Protein AF-A0A7Y1VAT0-F1 (afdb_monomer)

Solvent-accessible surface area (backbone atoms only — not comparable to full-atom values): 9762 Å² total; per-residue (Å²): 135,87,82,88,79,88,80,89,82,72,93,79,74,83,70,77,69,64,60,72,73,61,50,71,80,72,68,68,74,80,73,76,67,56,65,72,65,64,60,58,59,68,79,49,51,72,69,58,48,50,58,52,48,56,50,48,56,48,50,52,52,52,49,53,54,53,59,70,70,51,51,70,72,54,49,50,52,68,68,47,78,89,54,54,74,67,56,36,55,51,54,50,60,69,70,50,49,74,68,58,50,50,53,52,52,52,52,52,52,52,52,50,51,54,52,47,52,56,61,67,72,49,49,73,69,55,49,50,52,53,47,59,63,55,68,82,42,57,75,67,53,50,52,52,46,55,56,47,53,53,51,49,59,51,63,80,72,109

Nearest PDB structures (foldseek):
  8b6h-assembly1_EG  TM=4.374E-01  e=9.142E+00  Tetrahymena thermophila SB210

pLDDT: mean 70.72, std 18.4, range [31.69, 93.56]

Sequence (158 aa):
MIKTIMKYGCALRPALFLAFLLFICLHSYSQESNSDDRNQLSYLTQEQKNLLQEQQELLDKTRAIFKKNLSEDQLTLINDKNISKEQRASLLKQSLTSEQRNLLNSNRNMIRAKKMRFRRSLTKRQRMKLRRFLKNRPANDRKRLVRRLRRLIQNNMS

Radius of gyration: 24.52 Å; Cα contacts (8 Å, |Δi|>4): 36; chains: 1; bounding box: 64×61×64 Å

Structure (mmCIF, N/CA/C/O backbone):
data_AF-A0A7Y1VAT0-F1
#
_entry.id   AF-A0A7Y1VAT0-F1
#
loop_
_atom_site.group_PDB
_atom_site.id
_atom_site.type_symbol
_atom_site.label_atom_id
_atom_site.label_alt_id
_atom_site.label_comp_id
_atom_site.label_asym_id
_atom_site.label_entity_id
_atom_site.label_seq_id
_atom_site.pdbx_PDB_ins_code
_atom_site.Cartn_x
_atom_site.Cartn_y
_atom_site.Cartn_z
_atom_site.occupancy
_atom_site.B_iso_or_equiv
_atom_site.auth_seq_id
_atom_site.auth_comp_id
_atom_site.auth_asym_id
_atom_site.auth_atom_id
_atom_site.pdbx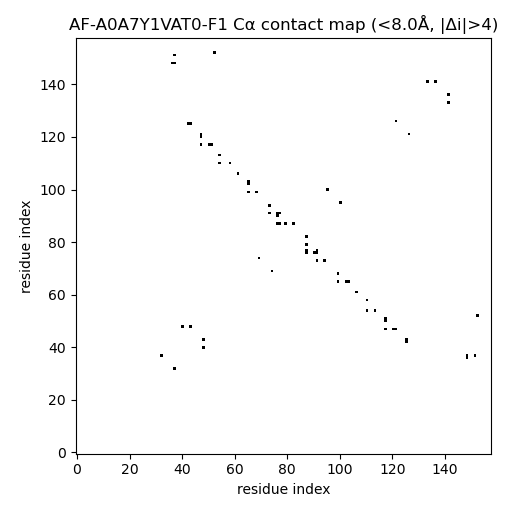_PDB_model_num
ATOM 1 N N . MET A 1 1 ? -46.672 -41.518 40.566 1.00 40.19 1 MET A N 1
ATOM 2 C CA . MET A 1 1 ? -45.552 -42.391 40.139 1.00 40.19 1 MET A CA 1
ATOM 3 C C . MET A 1 1 ? -44.624 -41.553 39.263 1.00 40.19 1 MET A C 1
ATOM 5 O O . MET A 1 1 ? -44.934 -41.343 38.106 1.00 40.19 1 MET A O 1
ATOM 9 N N . ILE A 1 2 ? -43.697 -40.761 39.804 1.00 44.50 2 ILE A N 1
ATOM 10 C CA . ILE A 1 2 ? -42.337 -41.129 40.250 1.00 44.50 2 ILE A CA 1
ATOM 11 C C . ILE A 1 2 ? -41.635 -42.094 39.286 1.00 44.50 2 ILE A C 1
ATOM 13 O O . ILE A 1 2 ? -41.872 -43.297 39.350 1.00 44.50 2 ILE A O 1
ATOM 17 N N . LYS A 1 3 ? -40.720 -41.549 38.472 1.00 48.19 3 LYS A N 1
ATOM 18 C CA . LYS A 1 3 ? -39.306 -41.965 38.421 1.00 48.19 3 LYS A CA 1
ATOM 19 C C . LYS A 1 3 ? -38.468 -40.915 37.682 1.00 48.19 3 LYS A C 1
ATOM 21 O O . LYS A 1 3 ? -38.261 -40.968 36.477 1.00 48.19 3 LYS A O 1
ATOM 26 N N . THR A 1 4 ? -37.969 -39.967 38.466 1.00 47.62 4 THR A N 1
ATOM 27 C CA . THR A 1 4 ? -36.735 -39.225 38.209 1.00 47.62 4 THR A CA 1
ATOM 28 C C . THR A 1 4 ? -35.569 -40.166 38.500 1.00 47.62 4 THR A C 1
ATOM 30 O O . THR A 1 4 ? -35.478 -40.632 39.633 1.00 47.62 4 THR A O 1
ATOM 33 N N . ILE A 1 5 ? -34.669 -40.430 37.547 1.00 54.62 5 ILE A N 1
ATOM 34 C CA . ILE A 1 5 ? -33.297 -40.867 37.860 1.00 54.62 5 ILE A CA 1
ATOM 35 C C . ILE A 1 5 ? -32.320 -40.162 36.915 1.00 54.62 5 ILE A C 1
ATOM 37 O O . ILE A 1 5 ? -32.341 -40.323 35.700 1.00 54.62 5 ILE A O 1
ATOM 41 N N . MET A 1 6 ? -31.476 -39.361 37.555 1.00 42.78 6 MET A N 1
ATOM 42 C CA . MET A 1 6 ? -30.298 -38.664 37.058 1.00 42.78 6 MET A CA 1
ATOM 43 C C . MET A 1 6 ? -29.251 -39.624 36.474 1.00 42.78 6 MET A C 1
ATOM 45 O O . MET A 1 6 ? -29.134 -40.755 36.940 1.00 42.78 6 MET A O 1
ATOM 49 N N . LYS A 1 7 ? -28.352 -39.104 35.629 1.00 47.84 7 LYS A N 1
ATOM 50 C CA . LYS A 1 7 ? -26.924 -38.970 35.987 1.00 47.84 7 LYS A CA 1
ATOM 51 C C . LYS A 1 7 ? -26.158 -38.204 34.910 1.00 47.84 7 LYS A C 1
ATOM 53 O O . LYS A 1 7 ? -26.056 -38.623 33.764 1.00 47.84 7 LYS A O 1
ATOM 58 N N . TYR A 1 8 ? -25.602 -37.075 35.334 1.00 53.94 8 TYR A N 1
ATOM 59 C CA . TYR A 1 8 ? -24.613 -36.292 34.614 1.00 53.94 8 TYR A CA 1
ATOM 60 C C . TYR A 1 8 ? -23.378 -37.151 34.328 1.00 53.94 8 TYR A C 1
ATOM 62 O O . TYR A 1 8 ? -22.637 -37.530 35.236 1.00 53.94 8 TYR A O 1
ATOM 70 N N . GLY A 1 9 ? -23.173 -37.459 33.050 1.00 44.28 9 GLY A N 1
ATOM 71 C CA . GLY A 1 9 ? -21.961 -38.073 32.528 1.00 44.28 9 GLY A CA 1
ATOM 72 C C . GLY A 1 9 ? -20.873 -37.023 32.335 1.00 44.28 9 GLY A C 1
ATOM 73 O O . GLY A 1 9 ? -20.827 -36.357 31.310 1.00 44.28 9 GLY A O 1
ATOM 74 N N . CYS A 1 10 ? -20.061 -36.871 33.378 1.00 41.34 10 CYS A N 1
ATOM 75 C CA . CYS A 1 10 ? -18.611 -36.680 33.369 1.00 41.34 10 CYS A CA 1
ATOM 76 C C . CYS A 1 10 ? -17.982 -35.965 32.153 1.00 41.34 10 CYS A C 1
ATOM 78 O O . CYS A 1 10 ? -17.860 -36.506 31.055 1.00 41.34 10 CYS A O 1
ATOM 80 N N . ALA A 1 11 ? -17.466 -34.766 32.415 1.00 52.59 11 ALA A N 1
ATOM 81 C CA . ALA A 1 11 ? -16.490 -34.097 31.576 1.00 52.59 11 ALA A CA 1
ATOM 82 C C . ALA A 1 11 ? -15.271 -34.998 31.310 1.00 52.59 11 ALA A C 1
ATOM 84 O O . ALA A 1 11 ? -14.554 -35.356 32.241 1.00 52.59 11 ALA A O 1
ATOM 85 N N . LEU A 1 12 ? -14.973 -35.283 30.039 1.00 43.31 12 LEU A N 1
ATOM 86 C CA . LEU A 1 12 ? -13.624 -35.675 29.633 1.00 43.31 12 LEU A CA 1
ATOM 87 C C . LEU A 1 12 ? -13.354 -35.328 28.157 1.00 43.31 12 LEU A C 1
ATOM 89 O O . LEU A 1 12 ? -13.600 -36.107 27.246 1.00 43.31 12 LEU A O 1
ATOM 93 N N . ARG A 1 13 ? -12.756 -34.140 27.981 1.00 39.91 13 ARG A N 1
ATOM 94 C CA . ARG A 1 13 ? -11.843 -33.728 26.894 1.00 39.91 13 ARG A CA 1
ATOM 95 C C . ARG A 1 13 ? -12.414 -33.480 25.478 1.00 39.91 13 ARG A C 1
ATOM 97 O O . ARG A 1 13 ? -12.302 -34.347 24.618 1.00 39.91 13 ARG A O 1
ATOM 104 N N . PRO A 1 14 ? -12.692 -32.212 25.106 1.00 41.66 14 PRO A N 1
ATOM 105 C CA . PRO A 1 14 ? -12.421 -31.719 23.754 1.00 41.66 14 PRO A CA 1
ATOM 106 C C . PRO A 1 14 ? -10.911 -31.431 23.590 1.00 41.66 14 PRO A C 1
ATOM 108 O O . PRO A 1 14 ? -10.503 -30.355 23.163 1.00 41.66 14 PRO A O 1
ATOM 111 N N . ALA A 1 15 ? -10.047 -32.387 23.948 1.00 45.16 15 ALA A N 1
ATOM 112 C CA . ALA A 1 15 ? -8.595 -32.279 23.745 1.00 45.16 15 ALA A CA 1
ATOM 113 C C . ALA A 1 15 ? -8.165 -32.693 22.322 1.00 45.16 15 ALA A C 1
ATOM 115 O O . ALA A 1 15 ? -6.978 -32.789 22.037 1.00 45.16 15 ALA A O 1
ATOM 116 N N . LEU A 1 16 ? -9.127 -32.909 21.417 1.00 43.94 16 LEU A N 1
ATOM 117 C CA . LEU A 1 16 ? -8.901 -33.306 20.022 1.00 43.94 16 LEU A CA 1
ATOM 118 C C . LEU A 1 16 ? -9.382 -32.276 18.985 1.00 43.94 16 LEU A C 1
ATOM 120 O O . LEU A 1 16 ? -9.324 -32.540 17.793 1.00 43.94 16 LEU A O 1
ATOM 124 N N . PHE A 1 17 ? -9.763 -31.068 19.416 1.00 40.50 17 PHE A N 1
ATOM 125 C CA . PHE A 1 17 ? -9.860 -29.889 18.535 1.00 40.50 17 PHE A CA 1
ATOM 126 C C . PHE A 1 17 ? -8.752 -28.851 18.794 1.00 40.50 17 PHE A C 1
ATOM 128 O O . PHE A 1 17 ? -8.538 -27.945 17.992 1.00 40.50 17 PHE A O 1
ATOM 135 N N . LEU A 1 18 ? -7.972 -29.040 19.863 1.00 36.22 18 LEU A N 1
ATOM 136 C CA . LEU A 1 18 ? -6.781 -28.251 20.203 1.00 36.22 18 LEU A CA 1
ATOM 137 C C . LEU A 1 18 ? -5.483 -28.765 19.548 1.00 36.22 18 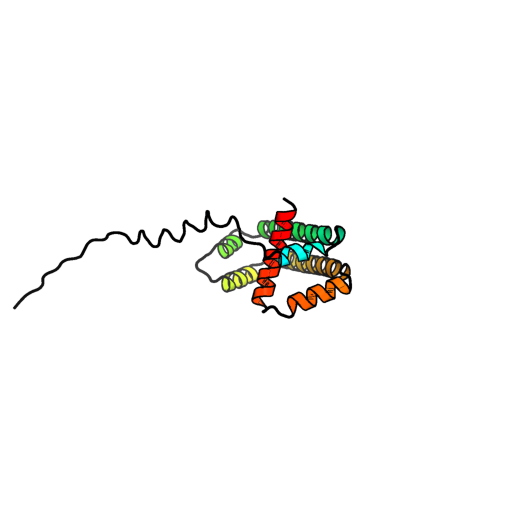LEU A C 1
ATOM 139 O O . LEU A 1 18 ? -4.449 -28.117 19.664 1.00 36.22 18 LEU A O 1
ATOM 143 N N . ALA A 1 19 ? -5.537 -29.864 18.786 1.00 38.34 19 ALA A N 1
ATOM 144 C CA . ALA A 1 19 ? -4.403 -30.371 18.003 1.00 38.34 19 ALA A CA 1
ATOM 145 C C . ALA A 1 19 ? -4.347 -29.827 16.555 1.00 38.34 19 ALA A C 1
ATOM 147 O O . ALA A 1 19 ? -3.335 -29.982 15.880 1.00 38.34 19 ALA A O 1
ATOM 148 N N . PHE A 1 20 ? -5.380 -29.114 16.083 1.00 38.34 20 PHE A N 1
ATOM 149 C CA . PHE A 1 20 ? -5.385 -28.476 14.754 1.00 38.34 20 PHE A CA 1
ATOM 150 C C . PHE A 1 20 ? -4.797 -27.047 14.757 1.00 38.34 20 PHE A C 1
ATOM 152 O O . PHE A 1 20 ? -4.479 -26.492 13.708 1.00 38.34 20 PHE A O 1
ATOM 159 N N . LEU A 1 21 ? -4.573 -26.460 15.939 1.00 33.50 21 LEU A N 1
ATOM 160 C CA . LEU A 1 21 ? -3.936 -25.143 16.107 1.00 33.50 21 LEU A CA 1
ATOM 161 C C . LEU A 1 21 ? -2.435 -25.213 16.441 1.00 33.50 21 LEU A C 1
ATOM 163 O O . LEU A 1 21 ? -1.772 -24.180 16.450 1.00 33.50 21 LEU A O 1
ATOM 167 N N . LEU A 1 22 ? -1.880 -26.416 16.631 1.00 31.69 22 LEU A N 1
ATOM 168 C CA . LEU A 1 22 ? -0.451 -26.640 16.900 1.00 31.69 22 LEU A CA 1
ATOM 169 C C . LEU A 1 22 ? 0.319 -27.251 15.710 1.00 31.69 22 LEU A C 1
ATOM 171 O O . LEU A 1 22 ? 1.543 -27.306 15.741 1.00 31.69 22 LEU A O 1
ATOM 175 N N . PHE A 1 23 ? -0.360 -27.589 14.605 1.00 34.31 23 PHE A N 1
ATOM 176 C CA . PHE A 1 23 ? 0.287 -28.011 13.350 1.00 34.31 23 PHE A CA 1
AT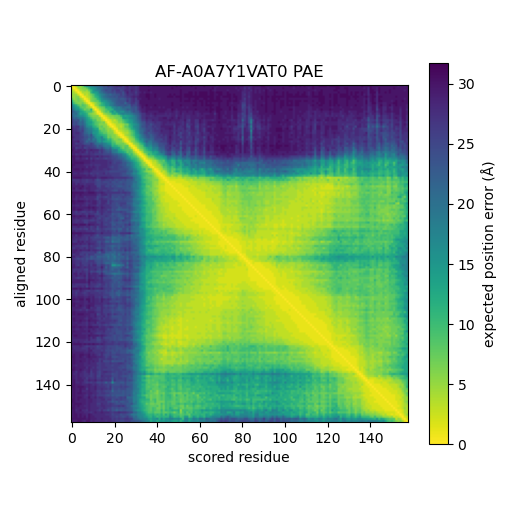OM 177 C C . PHE A 1 23 ? 0.619 -26.843 12.398 1.00 34.31 23 PHE A C 1
ATOM 179 O O . PHE A 1 23 ? 1.457 -26.974 11.508 1.00 34.31 23 PHE A O 1
ATOM 186 N N . ILE A 1 24 ? 0.044 -25.653 12.620 1.00 36.78 24 ILE A N 1
ATOM 187 C CA . ILE A 1 24 ? 0.346 -24.449 11.819 1.00 36.78 24 ILE A CA 1
ATOM 188 C C . ILE A 1 24 ? 1.729 -23.859 12.175 1.00 36.78 24 ILE A C 1
ATOM 190 O O . ILE A 1 24 ? 2.307 -23.131 11.372 1.00 36.78 24 ILE A O 1
ATOM 194 N N . CYS A 1 25 ? 2.312 -24.223 13.325 1.00 34.72 25 CYS A N 1
ATOM 195 C CA . CYS A 1 25 ? 3.633 -23.732 13.742 1.00 34.72 25 CYS A CA 1
ATOM 196 C C . CYS A 1 25 ? 4.830 -24.590 13.293 1.00 34.72 25 CYS A C 1
ATOM 198 O O . CYS A 1 25 ? 5.958 -24.141 13.462 1.00 34.72 25 CYS A O 1
ATOM 200 N N . LEU A 1 26 ? 4.625 -25.767 12.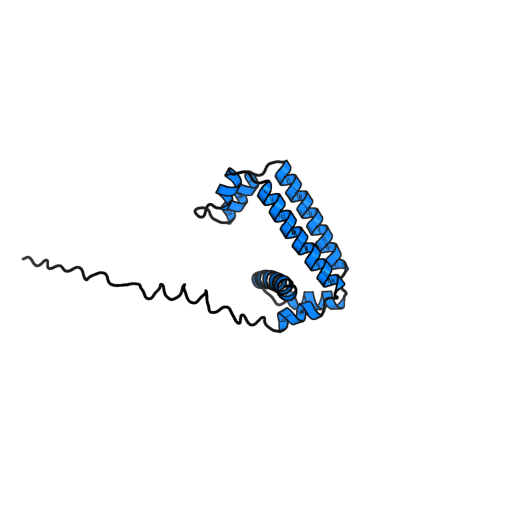683 1.00 33.06 26 LEU A N 1
ATOM 201 C CA . LEU A 1 26 ? 5.725 -26.598 12.151 1.00 33.06 26 LEU A CA 1
ATOM 202 C C . LEU A 1 26 ? 5.540 -27.051 10.688 1.00 33.06 26 LEU A C 1
ATOM 204 O O . LEU A 1 26 ? 6.506 -27.498 10.082 1.00 33.06 26 LEU A O 1
ATOM 208 N N . HIS A 1 27 ? 4.371 -26.855 10.062 1.00 34.19 27 HIS A N 1
ATOM 209 C CA . HIS A 1 27 ? 4.144 -27.157 8.633 1.00 34.19 27 HIS A CA 1
ATOM 210 C C . HIS A 1 27 ? 4.031 -25.909 7.746 1.00 34.19 27 HIS A C 1
ATOM 212 O O . HIS A 1 27 ? 3.129 -25.753 6.924 1.00 34.19 27 HIS A O 1
ATOM 218 N N . SER A 1 28 ? 4.978 -24.985 7.875 1.00 36.09 28 SER A N 1
ATOM 219 C CA . SER A 1 28 ? 5.241 -24.017 6.802 1.00 36.09 28 SER A CA 1
ATOM 220 C C . SER A 1 28 ? 6.733 -23.867 6.515 1.00 36.09 28 SER A C 1
ATOM 222 O O . SER A 1 28 ? 7.200 -22.785 6.181 1.00 36.09 28 SER A O 1
ATOM 224 N N . TYR A 1 29 ? 7.473 -24.974 6.562 1.00 42.38 29 TYR A N 1
ATOM 225 C CA . TYR A 1 29 ? 8.475 -25.214 5.528 1.00 42.38 29 TYR A CA 1
ATOM 226 C C . TYR A 1 29 ? 7.776 -25.947 4.383 1.00 42.38 29 TYR A C 1
ATOM 228 O O . TYR A 1 29 ? 7.022 -26.886 4.614 1.00 42.38 29 TYR A O 1
ATOM 236 N N . SER A 1 30 ? 7.994 -25.461 3.161 1.00 45.31 30 SER A N 1
ATOM 237 C CA . SER A 1 30 ? 7.274 -25.782 1.917 1.00 45.31 30 SER A CA 1
ATOM 238 C C . SER A 1 30 ? 5.887 -25.135 1.745 1.00 45.31 30 SER A C 1
ATOM 240 O O . SER A 1 30 ? 4.897 -25.774 1.412 1.00 45.31 30 SER A O 1
ATOM 242 N N . GLN A 1 31 ? 5.819 -23.798 1.809 1.00 34.56 31 GLN A N 1
ATOM 243 C CA . GLN A 1 31 ? 4.951 -23.143 0.827 1.00 34.56 31 GLN A CA 1
ATOM 244 C C . GLN A 1 31 ? 5.727 -23.139 -0.483 1.00 34.56 31 GLN A C 1
ATOM 246 O O . GLN A 1 31 ? 6.602 -22.295 -0.684 1.00 34.56 31 GLN A O 1
ATOM 251 N N . GLU A 1 32 ? 5.417 -24.110 -1.338 1.00 37.66 32 GLU A N 1
ATOM 252 C CA . GLU A 1 32 ? 5.751 -24.098 -2.752 1.00 37.66 32 GLU A CA 1
ATOM 253 C C . GLU A 1 32 ? 5.351 -22.721 -3.297 1.00 37.66 32 GLU A C 1
ATOM 255 O O . GLU A 1 32 ? 4.184 -22.398 -3.549 1.00 37.66 32 GLU A O 1
ATOM 260 N N . SER A 1 33 ? 6.332 -21.816 -3.363 1.00 39.00 33 SER A N 1
ATOM 261 C CA . SER A 1 33 ? 6.222 -20.656 -4.217 1.00 39.00 33 SER A CA 1
ATOM 262 C C . SER A 1 33 ? 6.051 -21.277 -5.585 1.00 39.00 33 SER A C 1
ATOM 264 O O . SER A 1 33 ? 7.031 -21.822 -6.089 1.00 39.00 33 SER A O 1
ATOM 266 N N . ASN A 1 34 ? 4.830 -21.263 -6.128 1.00 45.78 34 ASN A N 1
ATOM 267 C CA . ASN A 1 34 ? 4.601 -21.590 -7.530 1.00 45.78 34 ASN A CA 1
ATOM 268 C C . ASN A 1 34 ? 5.785 -20.998 -8.297 1.00 45.78 34 ASN A C 1
ATOM 270 O O . ASN A 1 34 ? 6.036 -19.792 -8.182 1.00 45.78 34 ASN A O 1
ATOM 274 N N . SER A 1 35 ? 6.578 -21.849 -8.946 1.00 47.91 35 SER A N 1
ATOM 275 C CA . SER A 1 35 ? 7.806 -21.471 -9.663 1.00 47.91 35 SER A CA 1
ATOM 276 C C . SER A 1 35 ? 7.549 -20.279 -10.596 1.00 47.91 35 SER A C 1
ATOM 278 O O . SER A 1 35 ? 8.385 -19.388 -10.753 1.00 47.91 35 SER A O 1
ATOM 280 N N . ASP A 1 36 ? 6.311 -20.195 -11.075 1.00 53.25 36 ASP A N 1
ATOM 281 C CA . ASP A 1 36 ? 5.713 -19.098 -11.814 1.00 53.25 36 ASP A CA 1
ATOM 282 C C . ASP A 1 36 ? 5.783 -17.713 -11.155 1.00 53.25 36 ASP A C 1
ATOM 284 O O . ASP A 1 36 ? 5.954 -16.751 -11.892 1.00 53.25 36 ASP A O 1
ATOM 288 N N . ASP A 1 37 ? 5.665 -17.570 -9.824 1.00 51.59 37 ASP A N 1
ATOM 289 C CA . ASP A 1 37 ? 5.676 -16.277 -9.108 1.00 51.59 37 ASP A CA 1
ATOM 290 C C . ASP A 1 37 ? 7.120 -15.758 -8.879 1.00 51.59 37 ASP A C 1
ATOM 292 O O . ASP A 1 37 ? 7.369 -14.552 -8.974 1.00 51.59 37 ASP A O 1
ATOM 296 N N . ARG A 1 38 ? 8.101 -16.645 -8.621 1.00 50.66 38 ARG A N 1
ATOM 297 C CA . ARG A 1 38 ? 9.533 -16.266 -8.525 1.00 50.66 38 ARG A CA 1
ATOM 298 C C . ARG A 1 38 ? 10.132 -15.942 -9.895 1.00 50.66 38 ARG A C 1
ATOM 300 O O . ARG A 1 38 ? 10.858 -14.952 -10.021 1.00 50.66 38 ARG A O 1
ATOM 307 N N . ASN A 1 39 ? 9.724 -16.672 -10.932 1.00 55.56 39 ASN A N 1
ATOM 308 C CA . ASN A 1 39 ? 10.050 -16.373 -12.330 1.00 55.56 39 ASN A CA 1
ATOM 309 C C . ASN A 1 39 ? 9.486 -15.024 -12.829 1.00 55.56 39 ASN A C 1
ATOM 311 O O . ASN A 1 39 ? 9.782 -14.597 -13.943 1.00 55.56 39 ASN A O 1
ATOM 315 N N . GLN A 1 40 ? 8.692 -14.303 -12.031 1.00 57.00 40 GLN A N 1
ATOM 316 C CA . GLN A 1 40 ? 8.199 -12.968 -12.404 1.00 57.00 40 GLN A CA 1
ATOM 317 C C . GLN A 1 40 ? 9.129 -11.847 -11.975 1.00 57.00 40 GLN A C 1
ATOM 319 O O . GLN A 1 40 ? 9.135 -10.768 -12.560 1.00 57.00 40 GLN A O 1
ATOM 324 N N . LEU A 1 41 ? 9.931 -12.079 -10.943 1.00 56.31 41 LEU A N 1
ATOM 325 C CA . LEU A 1 41 ? 10.957 -11.122 -10.548 1.00 56.31 41 LEU A CA 1
ATOM 326 C C . LEU A 1 41 ? 12.213 -11.278 -11.411 1.00 56.31 41 LEU A C 1
ATOM 328 O O . LEU A 1 41 ? 13.000 -10.339 -11.503 1.00 56.31 41 LEU A O 1
ATOM 332 N N . SER A 1 42 ? 12.381 -12.421 -12.086 1.00 60.94 42 SER A N 1
ATOM 333 C CA . SER A 1 42 ? 13.532 -12.676 -12.959 1.00 60.94 42 SER A CA 1
ATOM 334 C C . SER A 1 42 ? 13.534 -11.824 -14.232 1.00 60.94 42 SER A C 1
ATOM 336 O O . SER A 1 42 ? 14.601 -11.560 -14.772 1.00 60.94 42 SER A O 1
ATOM 338 N N . TYR A 1 43 ? 12.377 -11.323 -14.692 1.00 67.12 43 TYR A N 1
ATOM 339 C CA . TYR A 1 43 ? 12.317 -10.430 -15.858 1.00 67.12 43 TYR A CA 1
ATOM 340 C C . TYR A 1 43 ? 12.556 -8.950 -15.530 1.00 67.12 43 TYR A C 1
ATOM 342 O O . TYR A 1 43 ? 12.559 -8.131 -16.455 1.00 67.12 43 TYR A O 1
ATOM 350 N N . LEU A 1 44 ? 12.671 -8.581 -14.248 1.00 73.12 44 LEU A N 1
ATOM 351 C CA . LEU A 1 44 ? 13.004 -7.220 -13.830 1.00 73.12 44 LEU A CA 1
ATOM 352 C C . LEU A 1 44 ? 14.521 -7.030 -13.828 1.00 73.12 44 LEU A C 1
ATOM 354 O O . LEU A 1 44 ? 15.259 -7.903 -13.372 1.00 73.12 44 LEU A O 1
ATOM 358 N N . THR A 1 45 ? 14.975 -5.870 -14.299 1.00 78.94 45 THR A N 1
ATOM 359 C CA . THR A 1 45 ? 16.391 -5.493 -14.213 1.00 78.94 45 THR A CA 1
ATOM 360 C C . THR A 1 45 ? 16.797 -5.271 -12.756 1.00 78.94 45 THR A C 1
ATOM 362 O O . THR A 1 45 ? 15.945 -5.037 -11.892 1.00 78.94 45 THR A O 1
ATOM 365 N N . GLN A 1 46 ? 18.100 -5.307 -12.470 1.00 79.12 46 GLN A N 1
ATOM 366 C CA . GLN A 1 46 ? 18.597 -5.033 -11.120 1.00 79.12 46 GLN A CA 1
ATOM 367 C C . GLN A 1 46 ? 18.185 -3.635 -10.638 1.00 79.12 46 GLN A C 1
ATOM 369 O O . GLN A 1 46 ? 17.704 -3.480 -9.521 1.00 79.12 46 GLN A O 1
ATOM 374 N N . GLU A 1 47 ? 18.241 -2.635 -11.517 1.00 76.56 47 GLU A N 1
ATOM 375 C CA . GLU A 1 47 ? 17.754 -1.286 -11.224 1.00 76.56 47 GLU A CA 1
ATOM 376 C C . GLU A 1 47 ? 16.260 -1.278 -10.845 1.00 76.56 47 GLU A C 1
ATOM 378 O O . GLU A 1 47 ? 15.855 -0.657 -9.865 1.00 76.56 47 GLU A O 1
ATOM 383 N N . GLN A 1 48 ? 15.417 -2.024 -11.567 1.00 73.06 48 GLN A N 1
ATOM 384 C CA . GLN A 1 48 ? 13.987 -2.131 -11.260 1.00 73.06 48 GLN A CA 1
ATOM 385 C C . GLN A 1 48 ? 13.716 -2.845 -9.929 1.00 73.06 48 GLN A C 1
ATOM 387 O O . GLN A 1 48 ? 12.748 -2.496 -9.247 1.00 73.06 48 GLN A O 1
ATOM 392 N N . LYS A 1 49 ? 14.552 -3.819 -9.548 1.00 78.06 49 LYS A N 1
ATOM 393 C CA . LYS A 1 49 ? 14.498 -4.466 -8.227 1.00 78.06 49 LYS A CA 1
ATOM 394 C C . LYS A 1 49 ? 14.887 -3.481 -7.122 1.00 78.06 49 LYS A C 1
ATOM 396 O O . LYS A 1 49 ? 14.133 -3.346 -6.159 1.00 78.06 49 LYS A O 1
ATOM 401 N N . ASN A 1 50 ? 15.953 -2.707 -7.319 1.00 79.19 50 ASN A N 1
ATOM 402 C CA . ASN A 1 50 ? 16.374 -1.659 -6.383 1.00 79.19 50 ASN A CA 1
ATOM 403 C C . ASN A 1 50 ? 15.267 -0.600 -6.192 1.00 79.19 50 ASN A C 1
ATOM 405 O O . ASN A 1 50 ? 14.961 -0.209 -5.068 1.00 79.19 50 ASN A O 1
ATOM 409 N N . LEU A 1 51 ? 14.557 -0.213 -7.262 1.00 78.00 51 LEU A N 1
ATOM 410 C CA . LEU A 1 51 ? 13.401 0.696 -7.170 1.00 78.00 51 LEU A CA 1
ATOM 411 C C . LEU A 1 51 ? 12.235 0.141 -6.335 1.00 78.00 51 LEU A C 1
ATOM 413 O O . LEU A 1 51 ? 11.449 0.924 -5.789 1.00 78.00 51 LEU A O 1
ATOM 417 N N . LEU A 1 52 ? 12.062 -1.183 -6.283 1.00 80.00 52 LEU A N 1
ATOM 418 C CA . LEU A 1 52 ? 11.055 -1.828 -5.435 1.00 80.00 52 LEU A CA 1
ATOM 419 C C . LEU A 1 52 ? 11.514 -1.894 -3.978 1.00 80.00 52 LEU A C 1
ATOM 421 O O . LEU A 1 52 ? 10.689 -1.688 -3.087 1.00 80.00 52 LEU A O 1
ATOM 425 N N . GLN A 1 53 ? 12.806 -2.117 -3.749 1.00 79.25 53 GLN A N 1
ATOM 426 C CA . GLN A 1 53 ? 13.405 -2.084 -2.419 1.00 79.25 53 GLN A CA 1
ATOM 427 C C . GLN A 1 53 ? 13.296 -0.690 -1.794 1.00 79.25 53 GLN A C 1
ATOM 429 O O . GLN A 1 53 ? 12.718 -0.558 -0.716 1.00 79.25 53 GLN A O 1
ATOM 434 N N . GLU A 1 54 ? 13.713 0.359 -2.513 1.00 78.88 54 GLU A N 1
ATOM 435 C CA . GLU A 1 54 ? 13.568 1.751 -2.059 1.00 78.88 54 GLU A CA 1
ATOM 436 C C . GLU A 1 54 ? 12.121 2.068 -1.652 1.00 78.88 54 GLU A C 1
ATOM 438 O O . GLU A 1 54 ? 11.865 2.745 -0.658 1.00 78.88 54 GLU A O 1
ATOM 443 N N . GLN A 1 55 ? 11.146 1.591 -2.435 1.00 79.12 55 GLN A N 1
ATOM 444 C CA . GLN A 1 55 ? 9.730 1.787 -2.129 1.00 79.12 55 GLN A CA 1
ATOM 445 C C . GLN A 1 55 ? 9.311 1.080 -0.844 1.00 79.12 55 GLN A C 1
ATOM 447 O O . GLN A 1 55 ? 8.477 1.614 -0.114 1.00 79.12 55 GLN A O 1
ATOM 452 N N . GLN A 1 56 ? 9.838 -0.113 -0.583 1.00 79.00 56 GLN A N 1
ATOM 453 C CA . GLN A 1 56 ? 9.489 -0.880 0.604 1.00 79.00 56 GLN A CA 1
ATOM 454 C C . GLN A 1 56 ? 10.090 -0.254 1.862 1.00 79.00 56 GLN A C 1
ATOM 456 O O . GLN A 1 56 ? 9.350 0.003 2.810 1.00 79.00 56 GLN A O 1
ATOM 461 N N . GLU A 1 57 ? 11.380 0.077 1.838 1.00 82.12 57 GLU A N 1
ATOM 462 C CA . GLU A 1 57 ? 12.050 0.763 2.949 1.00 82.12 57 GLU A CA 1
ATOM 463 C C . GLU A 1 57 ? 11.361 2.086 3.283 1.00 82.12 57 GLU A C 1
ATOM 465 O O . GLU A 1 57 ? 11.139 2.414 4.449 1.00 82.12 57 GLU A O 1
ATOM 470 N N . LEU A 1 58 ? 10.953 2.828 2.252 1.00 80.75 58 LEU A N 1
ATOM 471 C CA . LEU A 1 58 ? 10.195 4.057 2.422 1.00 80.75 58 LEU A CA 1
ATOM 472 C C . LEU A 1 58 ? 8.842 3.808 3.094 1.00 80.75 58 LEU A C 1
ATOM 474 O O . LEU A 1 58 ? 8.473 4.543 4.005 1.00 80.75 58 LEU A O 1
ATOM 478 N N . LEU A 1 59 ? 8.107 2.767 2.686 1.00 79.94 59 LEU A N 1
ATOM 479 C CA . LEU A 1 59 ? 6.837 2.406 3.322 1.00 79.94 59 LEU A CA 1
ATOM 480 C C . LEU A 1 59 ? 7.021 2.040 4.794 1.00 79.94 59 LEU A C 1
ATOM 482 O O . LEU A 1 59 ? 6.182 2.415 5.613 1.00 79.94 59 LEU A O 1
ATOM 486 N N . ASP A 1 60 ? 8.087 1.324 5.133 1.00 82.38 60 ASP A N 1
ATOM 487 C CA . ASP A 1 60 ? 8.336 0.889 6.506 1.00 82.38 60 ASP A CA 1
ATOM 488 C C . ASP A 1 60 ? 8.773 2.061 7.392 1.00 82.38 60 ASP A C 1
ATOM 490 O O . ASP A 1 60 ? 8.215 2.238 8.479 1.00 82.38 60 ASP A O 1
ATOM 494 N N . LYS A 1 61 ? 9.633 2.953 6.883 1.00 83.56 61 LYS A N 1
ATOM 495 C CA . LYS A 1 61 ? 9.968 4.227 7.545 1.00 83.56 61 LYS A CA 1
ATOM 496 C C . LYS A 1 61 ? 8.725 5.092 7.756 1.00 83.56 61 LYS A C 1
ATOM 498 O O . LYS A 1 61 ? 8.464 5.534 8.873 1.00 83.56 61 LYS A O 1
ATOM 503 N N . THR A 1 62 ? 7.904 5.275 6.721 1.00 79.12 62 THR A N 1
ATOM 504 C CA . THR A 1 62 ? 6.651 6.038 6.811 1.00 79.12 62 THR A CA 1
ATOM 505 C C . THR A 1 62 ? 5.685 5.435 7.834 1.00 79.12 62 THR A C 1
ATOM 507 O O . THR A 1 62 ? 5.067 6.176 8.596 1.00 79.12 62 THR A O 1
ATOM 510 N N . ARG A 1 63 ? 5.556 4.102 7.893 1.00 83.69 63 ARG A N 1
ATOM 511 C CA . ARG A 1 63 ? 4.723 3.423 8.901 1.00 83.69 63 ARG A CA 1
ATOM 512 C C . ARG A 1 63 ? 5.244 3.650 10.313 1.00 83.69 63 ARG A C 1
ATOM 514 O O . ARG A 1 63 ? 4.439 3.915 11.199 1.00 83.69 63 ARG A O 1
ATOM 521 N N . ALA A 1 64 ? 6.556 3.549 10.517 1.00 86.69 64 ALA A N 1
ATOM 522 C CA . ALA A 1 64 ? 7.171 3.774 11.819 1.00 86.69 64 ALA A CA 1
ATOM 523 C C . ALA A 1 64 ? 6.961 5.219 12.292 1.00 86.69 64 ALA A C 1
ATOM 525 O O . ALA A 1 64 ? 6.531 5.431 13.422 1.00 86.69 64 ALA A O 1
ATOM 526 N N . ILE A 1 65 ? 7.184 6.200 11.411 1.00 84.62 65 ILE A N 1
ATOM 527 C CA . ILE A 1 65 ? 6.949 7.621 11.705 1.00 84.62 65 ILE A CA 1
ATOM 528 C C . ILE A 1 65 ? 5.474 7.859 12.025 1.00 84.62 65 ILE A C 1
ATOM 530 O O . ILE A 1 65 ? 5.166 8.466 13.044 1.00 84.62 65 ILE A O 1
ATOM 534 N N . PHE A 1 66 ? 4.553 7.351 11.202 1.00 85.56 66 PHE A N 1
ATOM 535 C CA . PHE A 1 66 ? 3.124 7.516 11.458 1.00 85.56 66 PHE A CA 1
ATOM 536 C C . PHE A 1 66 ? 2.717 6.894 12.798 1.00 85.56 66 PHE A C 1
ATOM 538 O O . PHE A 1 66 ? 2.046 7.555 13.576 1.00 85.56 66 PHE A O 1
ATOM 545 N N . LYS A 1 67 ? 3.187 5.676 13.109 1.00 86.62 67 LYS A N 1
ATOM 546 C CA . LYS A 1 67 ? 2.894 4.997 14.380 1.00 86.62 67 LYS A CA 1
ATOM 547 C C . LYS A 1 67 ? 3.419 5.770 15.594 1.00 86.62 67 LYS A C 1
ATOM 549 O O . LYS A 1 67 ? 2.732 5.808 16.603 1.00 86.62 67 LYS A O 1
ATOM 554 N N . LYS A 1 68 ? 4.602 6.387 15.492 1.00 89.25 68 LYS A N 1
ATOM 555 C CA . LYS A 1 68 ? 5.168 7.242 16.551 1.00 89.25 68 LYS A CA 1
ATOM 556 C C . LYS A 1 68 ? 4.376 8.530 16.775 1.00 89.25 68 LYS A C 1
ATOM 558 O O . LYS A 1 68 ? 4.422 9.070 17.866 1.00 89.25 68 LYS A O 1
ATOM 563 N N . ASN A 1 69 ? 3.679 9.016 15.750 1.00 86.31 69 ASN A N 1
ATOM 564 C CA . ASN A 1 69 ? 2.857 10.221 15.837 1.00 86.31 69 ASN A CA 1
ATOM 565 C C . ASN A 1 69 ? 1.432 9.942 16.337 1.00 86.31 69 ASN A C 1
ATOM 567 O O . ASN A 1 69 ? 0.638 10.875 16.374 1.00 86.31 69 ASN A O 1
ATOM 571 N N . LEU A 1 70 ? 1.075 8.694 16.664 1.00 90.06 70 LEU A N 1
ATOM 572 C CA . LEU A 1 70 ? -0.247 8.364 17.200 1.00 90.06 70 LEU A CA 1
ATOM 573 C C . LEU A 1 70 ? -0.306 8.628 18.706 1.00 90.06 70 LEU A C 1
ATOM 575 O O . LEU A 1 70 ? 0.643 8.309 19.418 1.00 90.06 70 LEU A O 1
ATOM 579 N N . SER A 1 71 ? -1.437 9.151 19.180 1.00 91.00 71 SER A N 1
ATOM 580 C CA . SER A 1 71 ? -1.707 9.265 20.616 1.00 91.00 71 SER A CA 1
ATOM 581 C C . SER A 1 71 ? -2.028 7.902 21.237 1.00 91.00 71 SER A C 1
ATOM 583 O O . SER A 1 71 ? -2.366 6.943 20.534 1.00 91.00 71 SER A O 1
ATOM 585 N N . GLU A 1 72 ? -1.964 7.816 22.565 1.00 91.00 72 GLU A N 1
ATOM 586 C CA . GLU A 1 72 ? -2.331 6.602 23.303 1.00 91.00 72 G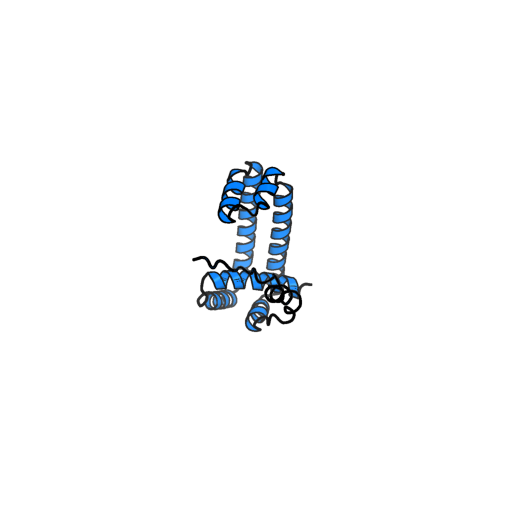LU A CA 1
ATOM 587 C C . GLU A 1 72 ? -3.779 6.178 23.013 1.00 91.00 72 GLU A C 1
ATOM 589 O O . GLU A 1 72 ? -4.010 5.019 22.671 1.00 91.00 72 GLU A O 1
ATOM 594 N N . ASP A 1 73 ? -4.723 7.123 22.985 1.00 88.31 73 ASP A N 1
ATOM 595 C CA . ASP A 1 73 ? -6.126 6.868 22.618 1.00 88.31 73 ASP A CA 1
ATOM 596 C C . ASP A 1 73 ? -6.283 6.315 21.192 1.00 88.31 73 ASP A C 1
ATOM 598 O O . ASP A 1 73 ? -7.115 5.455 20.905 1.00 88.31 73 ASP A O 1
ATOM 602 N N . GLN A 1 74 ? -5.459 6.774 20.251 1.00 91.06 74 GLN A N 1
ATOM 603 C CA . GLN A 1 74 ? -5.474 6.247 18.886 1.00 91.06 74 GLN A CA 1
ATOM 604 C C . GLN A 1 74 ? -4.884 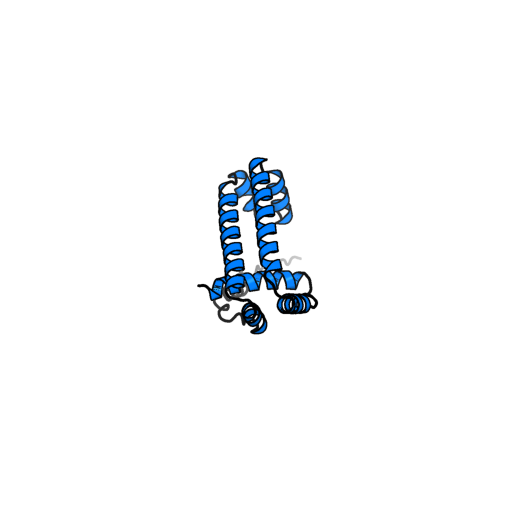4.830 18.823 1.00 91.06 74 GLN A C 1
ATOM 606 O O . GLN A 1 74 ? -5.328 4.002 18.021 1.00 91.06 74 GLN A O 1
ATOM 611 N N . LEU A 1 75 ? -3.890 4.526 19.662 1.00 90.06 75 LEU A N 1
ATOM 612 C CA . LEU A 1 75 ? -3.301 3.191 19.770 1.00 90.06 75 LEU A CA 1
ATOM 613 C C . LEU A 1 75 ? -4.270 2.193 20.414 1.00 90.06 75 LEU A C 1
ATOM 615 O O . LEU A 1 75 ? -4.350 1.051 19.947 1.00 90.06 75 LEU A O 1
ATOM 619 N N . THR A 1 76 ? -5.032 2.605 21.430 1.00 91.00 76 THR A N 1
ATOM 620 C CA . THR A 1 76 ? -6.069 1.759 22.042 1.00 91.00 76 THR A CA 1
ATOM 621 C C . THR A 1 76 ? -7.171 1.434 21.031 1.00 91.00 76 THR A C 1
ATOM 623 O O . THR A 1 76 ? -7.483 0.255 20.854 1.00 91.00 76 THR A O 1
ATOM 626 N N . LEU A 1 77 ? -7.642 2.417 20.248 1.00 88.94 77 LEU A N 1
ATOM 627 C CA . LEU A 1 77 ? -8.584 2.196 19.136 1.00 88.94 77 LEU A CA 1
ATOM 628 C C . LEU A 1 77 ? -8.068 1.184 18.098 1.00 88.94 77 LEU A C 1
ATOM 630 O O . LEU A 1 77 ? -8.832 0.382 17.559 1.00 88.94 77 LEU A O 1
ATOM 634 N N . ILE A 1 78 ? -6.768 1.202 17.789 1.00 86.56 78 ILE A N 1
ATOM 635 C CA . ILE A 1 78 ? -6.168 0.250 16.839 1.00 86.56 78 ILE A CA 1
ATOM 636 C C . ILE A 1 78 ? -6.140 -1.170 17.413 1.00 86.56 78 ILE A C 1
ATOM 638 O O . ILE A 1 78 ? -6.371 -2.134 16.669 1.00 86.56 78 ILE A O 1
ATOM 642 N N . ASN A 1 79 ? -5.849 -1.305 18.705 1.00 88.88 79 ASN A N 1
ATOM 643 C CA . ASN A 1 79 ? -5.665 -2.592 19.372 1.00 88.88 79 ASN A CA 1
ATOM 644 C C . ASN A 1 79 ? -6.976 -3.238 19.836 1.00 88.88 79 ASN A C 1
ATOM 646 O O . ASN A 1 79 ? -6.984 -4.447 20.081 1.00 88.88 79 ASN A O 1
ATOM 650 N N . ASP A 1 80 ? -8.069 -2.477 19.897 1.00 89.44 80 ASP A N 1
ATOM 651 C CA . ASP A 1 80 ? -9.376 -2.991 20.287 1.00 89.44 80 ASP A CA 1
ATOM 652 C C . ASP A 1 80 ? -9.861 -4.088 19.317 1.00 89.44 80 ASP A C 1
ATOM 654 O O . ASP A 1 80 ? -10.009 -3.899 18.103 1.00 89.44 80 ASP A O 1
ATOM 658 N N . LYS A 1 81 ? -10.063 -5.290 19.863 1.00 89.44 81 LYS A N 1
ATOM 659 C CA . LYS A 1 81 ? -10.528 -6.469 19.121 1.00 89.44 81 LYS A CA 1
ATOM 660 C C . LYS A 1 81 ? -12.052 -6.593 19.114 1.00 89.44 81 LYS A C 1
ATOM 662 O O . LYS A 1 81 ? -12.558 -7.390 18.326 1.00 89.44 81 LYS A O 1
ATOM 667 N N . ASN A 1 82 ? -12.753 -5.814 19.937 1.00 91.56 82 ASN A N 1
ATOM 668 C CA . ASN A 1 82 ? -14.208 -5.854 20.077 1.00 91.56 82 ASN A CA 1
ATOM 669 C C . ASN A 1 82 ? -14.915 -5.127 18.927 1.00 91.56 82 ASN A C 1
ATOM 671 O O . ASN A 1 82 ? -16.053 -5.445 18.594 1.00 91.56 82 ASN A O 1
ATOM 675 N N . ILE A 1 83 ? -14.222 -4.190 18.275 1.00 88.62 83 ILE A N 1
ATOM 676 C CA . ILE A 1 83 ? -14.725 -3.456 17.113 1.00 88.62 83 ILE A CA 1
ATOM 677 C C . ILE A 1 83 ? -14.213 -4.032 15.791 1.00 88.62 83 ILE A C 1
ATOM 679 O O . ILE A 1 83 ? -13.055 -4.455 15.632 1.00 88.62 83 ILE A O 1
ATOM 683 N N . SER A 1 84 ? -15.097 -4.021 14.789 1.00 91.31 84 SER A N 1
ATOM 684 C CA . SER A 1 84 ? -14.763 -4.517 13.456 1.00 91.31 84 SER A CA 1
ATOM 685 C C . SER A 1 84 ? -13.603 -3.721 12.849 1.00 91.31 84 SER A C 1
ATOM 687 O O . SER A 1 84 ? -13.361 -2.553 13.161 1.00 91.31 84 SER A O 1
ATOM 689 N N . LYS A 1 85 ? -12.852 -4.355 11.944 1.00 84.38 85 LYS A N 1
ATOM 690 C CA . LYS A 1 85 ? -11.701 -3.712 11.284 1.00 84.38 85 LYS A CA 1
ATOM 691 C C . LYS A 1 85 ? -12.094 -2.442 10.521 1.00 84.38 85 LYS A C 1
ATOM 693 O O . LYS A 1 85 ? -11.297 -1.513 10.439 1.00 84.38 85 LYS A O 1
ATOM 698 N N . GLU A 1 86 ? -13.297 -2.412 9.958 1.00 88.62 86 GLU A N 1
ATOM 699 C CA . GLU A 1 86 ? -13.810 -1.268 9.200 1.00 88.62 86 GLU A CA 1
ATOM 700 C C . GLU A 1 86 ? -14.189 -0.114 10.128 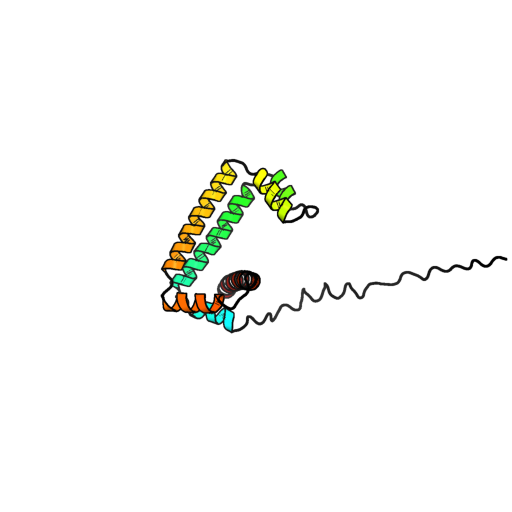1.00 88.62 86 GLU A C 1
ATOM 702 O O . GLU A 1 86 ? -13.787 1.025 9.883 1.00 88.62 86 GLU A O 1
ATOM 707 N N . GLN A 1 87 ? -14.855 -0.418 11.245 1.00 89.19 87 GLN A N 1
ATOM 708 C CA . GLN A 1 87 ? -15.162 0.570 12.281 1.00 89.19 87 GLN A CA 1
ATOM 709 C C . GLN A 1 87 ? -13.886 1.164 12.882 1.00 89.19 87 GLN A C 1
ATOM 711 O O . GLN A 1 87 ? -13.778 2.386 12.957 1.00 89.19 87 GLN A O 1
ATOM 716 N N . ARG A 1 88 ? -12.874 0.340 13.192 1.00 91.38 88 ARG A N 1
ATOM 717 C CA . ARG A 1 88 ? -11.552 0.828 13.631 1.00 91.38 88 ARG A CA 1
ATOM 718 C C . ARG A 1 88 ? -10.943 1.823 12.664 1.00 91.38 88 ARG A C 1
ATOM 720 O O . ARG A 1 88 ? -10.469 2.875 13.076 1.00 91.38 88 ARG A O 1
ATOM 727 N N . ALA A 1 89 ? -10.954 1.498 11.374 1.00 87.19 89 ALA A N 1
ATOM 728 C CA . ALA A 1 89 ? -10.398 2.376 10.356 1.00 87.19 89 ALA A CA 1
ATOM 729 C C . ALA A 1 89 ? -11.162 3.706 10.267 1.00 87.19 89 ALA A C 1
ATOM 731 O O . ALA A 1 89 ? -10.539 4.754 10.087 1.00 87.19 89 ALA A O 1
ATOM 732 N N . SER A 1 90 ? -12.490 3.673 10.408 1.00 90.38 90 SER A N 1
ATOM 733 C CA . SER A 1 90 ? -13.323 4.878 10.417 1.00 90.38 90 SER A CA 1
ATOM 734 C C . SER A 1 90 ? -13.050 5.750 11.642 1.00 90.38 90 SER A C 1
ATOM 736 O O . SER A 1 90 ? -12.752 6.934 11.485 1.00 90.38 90 SER A O 1
ATOM 738 N N . LEU A 1 91 ? -13.082 5.166 12.843 1.00 90.75 91 LEU A N 1
ATOM 739 C CA . LEU A 1 91 ? -12.836 5.875 14.103 1.00 90.75 91 LEU A CA 1
ATOM 740 C C . LEU A 1 91 ? -11.429 6.472 14.141 1.00 90.75 91 LEU A C 1
ATOM 742 O O . LEU A 1 91 ? -11.271 7.662 14.403 1.00 90.75 91 LEU A O 1
ATOM 746 N N . LEU A 1 92 ? -10.415 5.688 13.762 1.00 90.25 92 LEU A N 1
ATOM 747 C CA . LEU A 1 92 ? -9.044 6.179 13.675 1.00 90.25 92 LEU A CA 1
ATOM 748 C C . LEU A 1 92 ? -8.960 7.378 12.726 1.00 90.25 92 LEU A C 1
ATOM 750 O O . LEU A 1 92 ? -8.394 8.401 13.089 1.00 90.25 92 LEU A O 1
ATOM 754 N N . LYS A 1 93 ? -9.572 7.298 11.538 1.00 88.31 93 LYS A N 1
ATOM 755 C CA . LYS A 1 93 ? -9.571 8.400 10.563 1.00 88.31 93 LYS A CA 1
ATOM 756 C C . LYS A 1 93 ? -10.218 9.671 11.121 1.00 88.31 93 LYS A C 1
ATOM 758 O O . LYS A 1 93 ? -9.729 10.765 10.839 1.00 88.31 93 LYS A O 1
ATOM 763 N N . GLN A 1 94 ? -11.302 9.529 11.881 1.00 91.88 94 GLN A N 1
ATOM 764 C CA . GLN A 1 94 ? -11.979 10.652 12.528 1.00 91.88 94 GLN A CA 1
ATOM 765 C C . GLN A 1 94 ? -11.093 11.280 13.609 1.00 91.88 94 GLN A C 1
ATOM 767 O O . GLN A 1 94 ? -10.949 12.500 13.621 1.00 91.88 94 GLN A O 1
ATOM 772 N N . SER A 1 95 ? -10.414 10.457 14.413 1.00 90.62 95 SER A N 1
ATOM 773 C CA . SER A 1 95 ? -9.517 10.910 15.485 1.00 90.62 95 SER A CA 1
ATOM 774 C C . SER A 1 95 ? -8.225 11.588 15.011 1.00 90.62 95 SER A C 1
ATOM 776 O O . SER A 1 95 ? -7.498 12.128 15.838 1.00 90.62 95 SER A O 1
ATOM 778 N N . LEU A 1 96 ? -7.895 11.550 13.711 1.00 91.31 96 LEU A N 1
ATOM 779 C CA . LEU A 1 96 ? -6.639 12.123 13.223 1.00 91.31 96 LEU A CA 1
ATOM 780 C C . LEU A 1 96 ? -6.640 13.651 13.288 1.00 91.31 96 LEU A C 1
ATOM 782 O O . LEU A 1 96 ? -7.556 14.286 12.753 1.00 91.31 96 LEU A O 1
ATOM 786 N N . THR A 1 97 ? -5.551 14.220 13.805 1.00 93.56 97 THR A N 1
ATOM 787 C CA . THR A 1 97 ? -5.293 15.666 13.811 1.00 93.56 97 THR A CA 1
ATOM 788 C C . THR A 1 97 ? -5.006 16.202 12.404 1.00 93.56 97 THR A C 1
ATOM 790 O O . THR A 1 97 ? -4.737 15.446 11.462 1.00 93.56 97 THR A O 1
ATOM 793 N N . SER A 1 98 ? -5.046 17.526 12.237 1.00 92.25 98 SER A N 1
ATOM 794 C CA . SER A 1 98 ? -4.664 18.197 10.985 1.00 92.25 98 SER A CA 1
ATOM 795 C C . SER A 1 98 ? -3.236 17.836 10.556 1.00 92.25 98 SER A C 1
ATOM 797 O O . SER A 1 98 ? -3.010 17.488 9.397 1.00 92.25 98 SER A O 1
ATOM 799 N N . GLU A 1 99 ? -2.292 17.821 11.495 1.00 89.75 99 GLU A N 1
ATOM 800 C CA . GLU A 1 99 ? -0.894 17.449 11.258 1.00 89.75 99 GLU A CA 1
ATOM 801 C C . GLU A 1 99 ? -0.751 15.994 10.799 1.00 89.75 99 GLU A C 1
ATOM 803 O O . GLU A 1 99 ? -0.120 15.718 9.775 1.00 89.75 99 GLU A O 1
ATOM 808 N N . GLN A 1 100 ? -1.416 15.056 11.481 1.00 88.88 100 GLN A N 1
ATOM 809 C CA . GLN A 1 100 ? -1.413 13.639 11.104 1.00 88.88 100 GLN A CA 1
ATOM 810 C C . GLN A 1 100 ? -2.035 13.421 9.713 1.00 88.88 100 GLN A C 1
ATOM 812 O O . GLN A 1 100 ? -1.540 12.614 8.919 1.00 88.88 100 GLN A O 1
ATOM 817 N N . ARG A 1 101 ? -3.097 14.165 9.374 1.00 89.88 101 ARG A N 1
ATOM 818 C CA . ARG A 1 101 ? -3.718 14.134 8.036 1.00 89.88 101 ARG A CA 1
ATOM 819 C C . ARG A 1 101 ? -2.779 14.690 6.965 1.00 89.88 101 ARG A C 1
ATOM 821 O O . ARG A 1 101 ? -2.658 14.086 5.896 1.00 89.88 101 ARG A O 1
ATOM 828 N N . ASN A 1 102 ? -2.080 15.785 7.251 1.00 90.56 102 ASN A N 1
ATOM 829 C CA . ASN A 1 102 ? -1.092 16.369 6.343 1.00 90.56 102 ASN A CA 1
ATOM 830 C C . ASN A 1 102 ? 0.076 15.407 6.094 1.00 90.56 102 ASN A C 1
ATOM 832 O O . ASN A 1 102 ? 0.447 15.177 4.938 1.00 90.56 102 ASN A O 1
ATOM 836 N N . LEU A 1 103 ? 0.573 14.752 7.147 1.00 87.06 103 LEU A N 1
ATOM 837 C CA . LEU A 1 103 ? 1.587 13.704 7.046 1.00 87.06 103 LEU A CA 1
ATOM 838 C C . LEU A 1 103 ? 1.114 12.554 6.139 1.00 87.06 103 LEU A C 1
ATOM 840 O O . LEU A 1 103 ? 1.845 12.123 5.243 1.00 87.06 103 LEU A O 1
ATOM 844 N N . LEU A 1 104 ? -0.123 12.072 6.304 1.00 86.38 104 LEU A N 1
ATOM 845 C CA . LEU A 1 104 ? -0.690 11.026 5.440 1.00 86.38 104 LEU A CA 1
ATOM 846 C C . LEU A 1 104 ? -0.821 11.464 3.976 1.00 86.38 104 LEU A C 1
ATOM 848 O O . LEU A 1 104 ? -0.516 10.679 3.072 1.00 86.38 104 LEU A O 1
ATOM 852 N N . ASN A 1 105 ? -1.255 12.698 3.728 1.00 88.19 105 ASN A N 1
ATOM 853 C CA . ASN A 1 105 ? -1.407 13.236 2.377 1.00 88.19 105 ASN A CA 1
ATOM 854 C C . ASN A 1 105 ? -0.055 13.387 1.669 1.00 88.19 105 ASN A C 1
ATOM 856 O O . ASN A 1 105 ? 0.089 12.941 0.525 1.00 88.19 105 ASN A O 1
ATOM 860 N N . SER A 1 106 ? 0.951 13.928 2.360 1.00 85.81 106 SER A N 1
ATOM 861 C CA . SER A 1 106 ? 2.320 14.030 1.843 1.00 85.81 106 SER A CA 1
ATOM 862 C C . SER A 1 106 ? 2.885 12.646 1.496 1.00 85.81 106 SER A C 1
ATOM 864 O O . SER A 1 106 ? 3.307 12.394 0.361 1.00 85.81 106 SER A O 1
ATOM 866 N N . ASN A 1 107 ? 2.743 11.685 2.416 1.00 83.06 107 ASN A N 1
ATOM 867 C CA . ASN A 1 107 ? 3.151 10.299 2.192 1.00 83.06 107 ASN A CA 1
ATOM 868 C C . ASN A 1 107 ? 2.433 9.659 0.992 1.00 83.06 107 ASN A C 1
ATOM 870 O O . ASN A 1 107 ? 3.054 8.961 0.183 1.00 83.06 107 ASN A O 1
ATOM 874 N N . ARG A 1 108 ? 1.130 9.914 0.821 1.00 83.44 108 ARG A N 1
ATOM 875 C CA . ARG A 1 108 ? 0.350 9.415 -0.323 1.00 83.44 108 ARG A CA 1
ATOM 876 C C . ARG A 1 108 ? 0.891 9.947 -1.651 1.00 83.44 108 ARG A C 1
ATOM 878 O O . ARG A 1 108 ? 1.006 9.169 -2.604 1.00 83.44 108 ARG A O 1
ATOM 885 N N . ASN A 1 109 ? 1.232 11.231 -1.713 1.00 86.19 109 ASN A N 1
ATOM 886 C CA . ASN A 1 109 ? 1.787 11.864 -2.911 1.00 86.19 109 ASN A CA 1
ATOM 887 C C . ASN A 1 109 ? 3.175 11.307 -3.246 1.00 86.19 109 ASN A C 1
ATOM 889 O O . ASN A 1 109 ? 3.418 10.904 -4.387 1.00 86.19 109 ASN A O 1
ATOM 893 N N . MET A 1 110 ? 4.039 11.163 -2.243 1.00 81.50 110 MET A N 1
ATOM 894 C CA . MET A 1 110 ? 5.365 10.561 -2.391 1.00 81.50 110 MET A CA 1
ATOM 895 C C . MET A 1 110 ? 5.291 9.114 -2.908 1.00 81.50 110 MET A C 1
ATOM 897 O O . MET A 1 110 ? 5.944 8.756 -3.895 1.00 81.50 110 MET A O 1
ATOM 901 N N . ILE A 1 111 ? 4.433 8.281 -2.308 1.00 79.88 111 ILE A N 1
ATOM 902 C CA . ILE A 1 111 ? 4.211 6.896 -2.754 1.00 79.88 111 ILE A CA 1
ATOM 903 C C . ILE A 1 111 ? 3.675 6.872 -4.192 1.00 79.88 111 ILE A C 1
ATOM 905 O O . ILE A 1 111 ? 4.064 6.010 -4.986 1.00 79.88 111 ILE A O 1
ATOM 909 N N . ARG A 1 112 ? 2.784 7.804 -4.558 1.00 81.19 112 ARG A N 1
ATOM 910 C CA . ARG A 1 112 ? 2.271 7.924 -5.931 1.00 81.19 112 ARG A CA 1
ATOM 911 C C . ARG A 1 112 ? 3.400 8.242 -6.912 1.00 81.19 112 ARG A C 1
ATOM 913 O O . ARG A 1 112 ? 3.488 7.569 -7.938 1.00 81.19 112 ARG A O 1
ATOM 920 N N . ALA A 1 113 ? 4.276 9.191 -6.589 1.00 81.50 113 ALA A N 1
ATOM 921 C CA . ALA A 1 113 ? 5.424 9.548 -7.420 1.00 81.50 113 ALA A CA 1
ATOM 922 C C . ALA A 1 113 ? 6.377 8.360 -7.633 1.00 81.50 113 ALA A C 1
ATOM 924 O O . ALA A 1 113 ? 6.694 8.018 -8.775 1.00 81.50 113 ALA A O 1
ATOM 925 N N . LYS A 1 114 ? 6.749 7.645 -6.563 1.00 78.56 114 LYS A N 1
ATOM 926 C CA . LYS A 1 114 ? 7.619 6.457 -6.655 1.00 78.56 114 LYS A CA 1
ATOM 927 C C . LYS A 1 114 ? 6.977 5.322 -7.466 1.00 78.56 114 LYS A C 1
ATOM 929 O O . LYS A 1 114 ? 7.631 4.737 -8.330 1.00 78.56 114 LYS A O 1
ATOM 934 N N . LYS A 1 115 ? 5.671 5.073 -7.292 1.00 77.88 115 LYS A N 1
ATOM 935 C CA . LYS A 1 115 ? 4.919 4.124 -8.137 1.00 77.88 115 LYS A CA 1
ATOM 936 C C . LYS A 1 115 ? 4.930 4.528 -9.608 1.00 77.88 115 LYS A C 1
ATOM 938 O O . LYS A 1 115 ? 5.031 3.660 -10.472 1.00 77.88 115 LYS A O 1
ATOM 943 N N . MET A 1 116 ? 4.807 5.820 -9.914 1.00 79.75 116 MET A N 1
ATOM 944 C CA . MET A 1 116 ? 4.894 6.308 -11.292 1.00 79.75 116 MET A CA 1
ATOM 945 C C . MET A 1 116 ? 6.297 6.115 -11.871 1.00 79.75 116 MET A C 1
ATOM 947 O O . MET A 1 116 ? 6.397 5.632 -12.996 1.00 79.75 116 MET A O 1
ATOM 951 N N . ARG A 1 117 ? 7.361 6.402 -11.105 1.00 79.44 117 ARG A N 1
ATOM 952 C CA . ARG A 1 117 ? 8.756 6.142 -11.510 1.00 79.44 117 ARG A CA 1
ATOM 953 C C . ARG A 1 117 ? 8.961 4.671 -11.872 1.00 79.44 117 ARG A C 1
ATOM 955 O O . ARG A 1 117 ? 9.423 4.379 -12.968 1.00 79.44 117 ARG A O 1
ATOM 962 N N . PHE A 1 118 ? 8.513 3.751 -11.018 1.00 80.31 118 PHE A N 1
ATOM 963 C CA . PHE A 1 118 ? 8.576 2.317 -11.316 1.00 80.31 118 PHE A CA 1
ATOM 964 C C . PHE A 1 118 ? 7.744 1.932 -12.546 1.00 80.31 118 PHE A C 1
ATOM 966 O O . PHE A 1 118 ? 8.199 1.196 -13.408 1.00 80.31 118 PHE A O 1
ATOM 973 N N . ARG A 1 119 ? 6.523 2.458 -12.694 1.00 75.06 119 ARG A N 1
ATOM 974 C CA . ARG A 1 119 ? 5.707 2.176 -13.891 1.00 75.06 119 ARG A CA 1
ATOM 975 C C . ARG A 1 119 ? 6.363 2.668 -15.181 1.00 75.06 119 ARG A C 1
ATOM 977 O O . ARG A 1 119 ? 6.165 2.035 -16.215 1.00 75.06 119 ARG A O 1
ATOM 984 N N . ARG A 1 120 ? 7.094 3.785 -15.120 1.00 83.69 120 ARG A N 1
ATOM 985 C CA . ARG A 1 120 ? 7.842 4.355 -16.248 1.00 83.69 120 ARG A CA 1
ATOM 986 C C . ARG A 1 120 ? 9.093 3.545 -16.581 1.00 83.69 120 ARG A C 1
ATOM 988 O O . ARG A 1 120 ? 9.404 3.435 -17.759 1.00 83.69 120 ARG A O 1
ATOM 995 N N . SER A 1 121 ? 9.748 2.931 -15.593 1.00 77.69 121 SER A N 1
ATOM 996 C CA . SER A 1 121 ? 10.919 2.084 -15.849 1.00 77.69 121 SER A CA 1
ATOM 997 C C . SER A 1 121 ? 10.572 0.756 -16.530 1.00 77.69 121 SER A C 1
ATOM 999 O O . SER A 1 121 ? 11.460 0.107 -17.072 1.00 77.69 121 SER A O 1
ATOM 1001 N N . LEU A 1 122 ? 9.297 0.341 -16.553 1.00 78.31 122 LEU A N 1
ATOM 1002 C CA . LEU A 1 122 ? 8.872 -0.898 -17.211 1.00 78.31 122 LEU A CA 1
ATOM 1003 C C . LEU A 1 122 ? 8.823 -0.775 -18.745 1.00 78.31 122 LEU A C 1
ATOM 1005 O O . LEU A 1 122 ? 8.056 0.012 -19.320 1.00 78.31 122 LEU A O 1
ATOM 1009 N N . THR A 1 123 ? 9.531 -1.674 -19.429 1.00 80.19 123 THR A N 1
ATOM 1010 C CA . THR A 1 123 ? 9.494 -1.785 -20.895 1.00 80.19 123 THR A CA 1
ATOM 1011 C C . THR A 1 123 ? 8.107 -2.201 -21.401 1.00 80.19 123 THR A C 1
ATOM 1013 O O . THR A 1 123 ? 7.284 -2.757 -20.665 1.00 80.19 123 THR A O 1
ATOM 1016 N N . LYS A 1 124 ? 7.819 -1.975 -22.692 1.00 81.00 124 LYS A N 1
ATOM 1017 C CA . LYS A 1 124 ? 6.548 -2.400 -23.318 1.00 81.00 124 LYS A CA 1
ATOM 1018 C C . LYS A 1 124 ? 6.317 -3.909 -23.147 1.00 81.00 124 LYS A C 1
ATOM 1020 O O . LYS A 1 124 ? 5.210 -4.323 -22.808 1.00 81.00 124 LYS A O 1
ATOM 1025 N N . ARG A 1 125 ? 7.371 -4.726 -23.292 1.00 78.19 125 ARG A N 1
ATOM 1026 C CA . ARG A 1 125 ? 7.320 -6.187 -23.104 1.00 78.19 125 ARG A CA 1
ATOM 1027 C C . ARG A 1 125 ? 6.980 -6.566 -21.661 1.00 78.19 125 ARG A C 1
ATOM 1029 O O . ARG A 1 125 ? 6.084 -7.382 -21.450 1.00 78.19 125 ARG A O 1
ATOM 1036 N N . GLN A 1 126 ? 7.626 -5.936 -20.678 1.00 74.62 126 GLN A N 1
ATOM 1037 C CA . GLN A 1 126 ? 7.336 -6.156 -19.255 1.00 74.62 126 GLN A CA 1
ATOM 1038 C C . GLN A 1 126 ? 5.900 -5.736 -18.898 1.00 74.62 126 GLN A C 1
ATOM 1040 O O . GLN A 1 126 ? 5.184 -6.482 -18.232 1.00 74.62 126 GLN A O 1
ATOM 1045 N N . ARG A 1 127 ? 5.428 -4.591 -19.415 1.00 77.44 127 ARG A N 1
ATOM 1046 C CA . ARG A 1 127 ? 4.043 -4.120 -19.223 1.00 77.44 127 ARG A CA 1
ATOM 1047 C C . ARG A 1 127 ? 3.009 -5.074 -19.820 1.00 77.44 127 ARG A C 1
ATOM 1049 O O . ARG A 1 127 ? 1.993 -5.340 -19.182 1.00 77.44 127 ARG A O 1
ATOM 1056 N N . MET A 1 128 ? 3.259 -5.609 -21.016 1.00 76.69 128 MET A N 1
ATOM 1057 C CA . MET A 1 128 ? 2.368 -6.591 -21.643 1.00 76.69 128 MET A CA 1
ATOM 1058 C C . MET A 1 128 ? 2.302 -7.897 -20.850 1.00 76.69 128 MET A C 1
ATOM 1060 O O . MET A 1 128 ? 1.202 -8.402 -20.628 1.00 76.69 128 MET A O 1
ATOM 1064 N N . LYS A 1 129 ? 3.446 -8.413 -20.379 1.00 76.38 129 LYS A N 1
ATOM 1065 C CA . LYS A 1 129 ? 3.488 -9.598 -19.507 1.00 76.38 129 LYS A CA 1
ATOM 1066 C C . LYS A 1 129 ? 2.700 -9.363 -18.219 1.00 76.38 129 LYS A C 1
ATOM 1068 O O . LYS A 1 129 ? 1.802 -10.141 -17.912 1.00 76.38 129 LYS A O 1
ATOM 1073 N N . LEU A 1 130 ? 2.946 -8.238 -17.542 1.00 74.38 130 LEU A N 1
ATOM 1074 C CA . LEU A 1 130 ? 2.218 -7.860 -16.329 1.00 74.38 130 LEU A CA 1
ATOM 1075 C C . LEU A 1 130 ? 0.706 -7.746 -16.582 1.00 74.38 130 LEU A C 1
ATOM 1077 O O . LEU A 1 130 ? -0.098 -8.214 -15.780 1.00 74.38 130 LEU A O 1
ATOM 1081 N N . ARG A 1 131 ? 0.293 -7.165 -17.716 1.00 75.94 131 ARG A N 1
ATOM 1082 C CA . ARG A 1 131 ? -1.127 -7.048 -18.077 1.00 75.94 131 ARG A CA 1
ATOM 1083 C C . ARG A 1 131 ? -1.771 -8.412 -18.320 1.00 75.94 131 ARG A C 1
ATOM 1085 O O . ARG A 1 131 ? -2.855 -8.642 -17.795 1.00 75.94 131 ARG A O 1
ATOM 1092 N N . ARG A 1 132 ? -1.129 -9.303 -19.086 1.00 76.69 132 ARG A N 1
ATOM 1093 C CA . ARG A 1 132 ? -1.635 -10.669 -19.334 1.00 76.69 132 ARG A CA 1
ATOM 1094 C C . ARG A 1 132 ? -1.783 -11.439 -18.028 1.00 76.69 132 ARG A C 1
ATOM 1096 O O . ARG A 1 132 ? -2.823 -12.037 -17.786 1.00 76.69 132 ARG A O 1
ATOM 1103 N N . PHE A 1 133 ? -0.787 -11.320 -17.162 1.00 70.31 133 PHE A N 1
ATOM 1104 C CA . PHE A 1 133 ? -0.786 -11.957 -15.857 1.00 70.31 133 PHE A CA 1
ATOM 1105 C C . PHE A 1 133 ? -1.940 -11.499 -14.950 1.00 70.31 133 PHE A C 1
ATOM 1107 O O . PHE A 1 133 ? -2.566 -12.307 -14.266 1.00 70.31 133 PHE A O 1
ATOM 1114 N N . LEU A 1 134 ? -2.261 -10.202 -14.967 1.00 71.25 134 LEU A N 1
ATOM 1115 C CA . LEU A 1 134 ? -3.352 -9.642 -14.165 1.00 71.25 134 LEU A CA 1
ATOM 1116 C C . LEU A 1 134 ? -4.743 -9.851 -14.784 1.00 71.25 134 LEU A C 1
ATOM 1118 O O . LEU A 1 134 ? -5.727 -9.827 -14.044 1.00 71.25 134 LEU A O 1
ATOM 1122 N N . LYS A 1 135 ? -4.837 -10.032 -16.110 1.00 76.81 135 LYS A N 1
ATOM 1123 C CA . LYS A 1 135 ? -6.109 -10.128 -16.850 1.00 76.81 135 LYS A CA 1
ATOM 1124 C C . LYS A 1 135 ? -6.958 -11.316 -16.394 1.00 76.81 135 LYS A C 1
ATOM 1126 O O . LYS A 1 135 ? -8.164 -11.163 -16.253 1.00 76.81 135 LYS A O 1
ATOM 1131 N N . ASN A 1 136 ? -6.325 -12.447 -16.091 1.00 72.81 136 ASN A N 1
ATOM 1132 C CA . ASN A 1 136 ? -7.025 -13.702 -15.799 1.00 72.81 136 ASN A CA 1
ATOM 1133 C C . ASN A 1 136 ? -7.244 -13.946 -14.298 1.00 72.81 136 ASN A C 1
ATOM 1135 O O . ASN A 1 136 ? -7.692 -15.018 -13.911 1.00 72.81 136 ASN A O 1
ATOM 1139 N N . ARG A 1 137 ? -6.905 -12.980 -13.432 1.00 77.31 137 ARG A N 1
ATOM 1140 C CA . ARG A 1 137 ? -7.016 -13.147 -11.976 1.00 77.31 137 ARG A CA 1
ATOM 1141 C C . ARG A 1 137 ? -8.188 -12.340 -11.416 1.00 77.31 137 ARG A C 1
ATOM 1143 O O . ARG A 1 137 ? -8.286 -11.138 -11.715 1.00 77.31 137 ARG A O 1
ATOM 1150 N N . PRO A 1 138 ? -9.039 -12.925 -10.554 1.00 81.00 138 PRO A N 1
ATOM 1151 C CA . PRO A 1 138 ? -10.043 -12.160 -9.827 1.00 81.00 138 PRO A CA 1
ATOM 1152 C C . PRO A 1 138 ? -9.359 -11.146 -8.897 1.00 81.00 138 PRO A C 1
ATOM 1154 O O . PRO A 1 138 ? -8.193 -11.294 -8.514 1.00 81.00 138 PRO A O 1
ATOM 1157 N N . ALA A 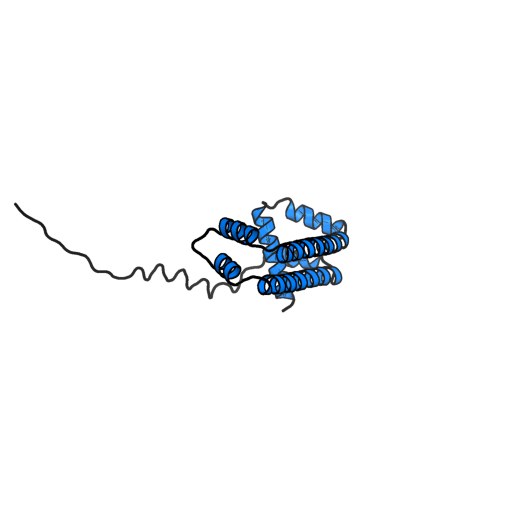1 139 ? -10.065 -10.072 -8.537 1.00 77.44 139 ALA A N 1
ATOM 1158 C CA . ALA A 1 139 ? -9.485 -8.954 -7.784 1.00 77.44 139 ALA A CA 1
ATOM 1159 C C . ALA A 1 139 ? -8.832 -9.390 -6.453 1.00 77.44 139 ALA A C 1
ATOM 1161 O O . ALA A 1 139 ? -7.787 -8.856 -6.066 1.00 77.44 139 ALA A O 1
ATOM 1162 N N . ASN A 1 140 ? -9.406 -10.395 -5.787 1.00 78.12 140 ASN A N 1
ATOM 1163 C CA . ASN A 1 140 ? -8.881 -10.959 -4.542 1.00 78.12 140 ASN A CA 1
ATOM 1164 C C . ASN A 1 140 ? -7.538 -11.672 -4.745 1.00 78.12 140 ASN A C 1
ATOM 1166 O O . ASN A 1 140 ? -6.623 -11.519 -3.931 1.00 78.12 140 ASN A O 1
ATOM 1170 N N .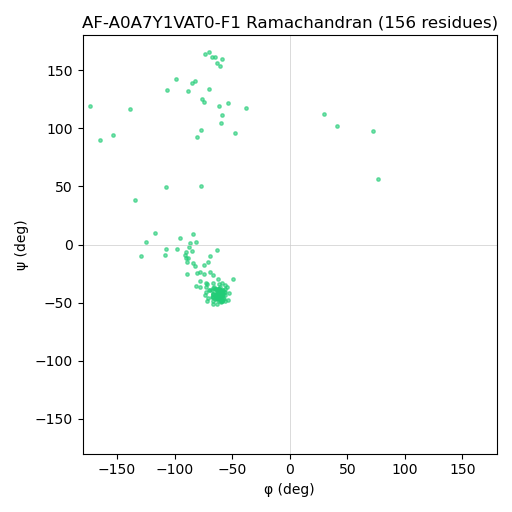 ASP A 1 141 ? -7.366 -12.357 -5.871 1.00 77.25 141 ASP A N 1
ATOM 1171 C CA . ASP A 1 141 ? -6.129 -13.074 -6.172 1.00 77.25 141 ASP A CA 1
ATOM 1172 C C . ASP A 1 141 ? -5.029 -12.138 -6.645 1.00 77.25 141 ASP A C 1
ATOM 1174 O O . ASP A 1 141 ? -3.872 -12.333 -6.278 1.00 77.25 141 ASP A O 1
ATOM 1178 N N . ARG A 1 142 ? -5.375 -11.040 -7.332 1.00 73.81 142 ARG A N 1
ATOM 1179 C CA . ARG A 1 142 ? -4.421 -9.946 -7.589 1.00 73.81 142 ARG A CA 1
ATOM 1180 C C . ARG A 1 142 ? -3.885 -9.363 -6.279 1.00 73.81 142 ARG A C 1
ATOM 1182 O O . ARG A 1 142 ? -2.682 -9.142 -6.154 1.00 73.81 142 ARG A O 1
ATOM 1189 N N . LYS A 1 143 ? -4.750 -9.143 -5.279 1.00 73.56 143 LYS A N 1
ATOM 1190 C CA . LYS A 1 143 ? -4.330 -8.653 -3.951 1.00 73.56 143 LYS A CA 1
ATOM 1191 C C . LYS A 1 143 ? -3.422 -9.659 -3.235 1.00 73.56 143 LYS A C 1
ATOM 1193 O O . LYS A 1 143 ? -2.396 -9.253 -2.685 1.00 73.56 143 LYS A O 1
ATOM 1198 N N . ARG A 1 144 ? -3.772 -10.952 -3.238 1.00 76.94 144 ARG A N 1
ATOM 1199 C CA . ARG A 1 144 ? -2.954 -12.022 -2.627 1.00 76.94 144 ARG A CA 1
ATOM 1200 C C . ARG A 1 144 ? -1.579 -12.131 -3.275 1.00 76.94 144 ARG A C 1
ATOM 1202 O O . ARG A 1 144 ? -0.571 -12.144 -2.574 1.00 76.94 144 ARG A O 1
ATOM 1209 N N . LEU A 1 145 ? -1.547 -12.116 -4.597 1.00 71.62 145 LEU A N 1
ATOM 1210 C CA . LEU A 1 145 ? -0.340 -12.129 -5.406 1.00 71.62 145 LEU A CA 1
ATOM 1211 C C . LEU A 1 145 ? 0.578 -10.940 -5.106 1.00 71.62 145 LEU A C 1
ATOM 1213 O O . LEU A 1 145 ? 1.751 -11.140 -4.826 1.00 71.62 145 LEU A O 1
ATOM 1217 N N . VAL A 1 146 ? 0.054 -9.710 -5.069 1.00 69.12 146 VAL A N 1
ATOM 1218 C CA . VAL A 1 146 ? 0.863 -8.528 -4.715 1.00 69.12 146 VAL A CA 1
ATOM 1219 C C . VAL A 1 146 ? 1.482 -8.674 -3.321 1.00 69.12 146 VAL A C 1
ATOM 1221 O O . VAL A 1 146 ? 2.640 -8.315 -3.122 1.00 69.12 146 VAL A O 1
ATOM 1224 N N . ARG A 1 147 ? 0.746 -9.231 -2.349 1.00 71.62 147 ARG A N 1
ATOM 1225 C CA . ARG A 1 147 ? 1.294 -9.520 -1.010 1.00 71.62 147 ARG A CA 1
ATOM 1226 C C . ARG A 1 147 ? 2.379 -10.597 -1.045 1.00 71.62 147 ARG A C 1
ATOM 1228 O O . ARG A 1 147 ? 3.322 -10.509 -0.266 1.00 71.62 147 ARG A O 1
ATOM 1235 N N . ARG A 1 148 ? 2.240 -11.611 -1.900 1.00 70.44 148 ARG A N 1
ATOM 1236 C CA . ARG A 1 148 ? 3.233 -12.681 -2.061 1.00 70.44 148 ARG A CA 1
ATOM 1237 C C . ARG A 1 148 ? 4.498 -12.167 -2.746 1.00 70.44 148 ARG A C 1
ATOM 1239 O O . ARG A 1 148 ? 5.577 -12.396 -2.224 1.00 70.44 148 ARG A O 1
ATOM 1246 N N . LEU A 1 149 ? 4.372 -11.400 -3.827 1.00 66.25 149 LEU A N 1
ATOM 1247 C CA . LEU A 1 149 ? 5.510 -10.780 -4.513 1.00 66.25 149 LEU A CA 1
ATOM 1248 C C . LEU A 1 149 ? 6.310 -9.869 -3.575 1.00 66.25 149 LEU A C 1
ATOM 1250 O O . LEU A 1 149 ? 7.533 -9.909 -3.592 1.00 66.25 149 LEU A O 1
ATOM 1254 N N . ARG A 1 150 ? 5.640 -9.116 -2.692 1.00 65.12 150 ARG A N 1
ATOM 1255 C CA . ARG A 1 150 ? 6.325 -8.345 -1.639 1.00 65.12 150 ARG A CA 1
ATOM 1256 C C . ARG A 1 150 ? 7.142 -9.228 -0.696 1.00 65.12 150 ARG A C 1
ATOM 1258 O O . ARG A 1 150 ? 8.289 -8.905 -0.427 1.00 65.12 150 ARG A O 1
ATOM 1265 N N . ARG A 1 151 ? 6.571 -10.346 -0.234 1.00 71.06 151 ARG A N 1
ATOM 1266 C CA . ARG A 1 151 ? 7.277 -11.317 0.621 1.00 71.06 151 ARG A CA 1
ATOM 1267 C C . ARG A 1 151 ? 8.458 -11.968 -0.097 1.00 71.06 151 ARG A C 1
ATOM 1269 O O . ARG A 1 151 ? 9.503 -12.157 0.500 1.00 71.06 151 ARG A O 1
ATOM 1276 N N . LEU A 1 152 ? 8.318 -12.272 -1.385 1.00 64.81 152 LEU A N 1
ATOM 1277 C CA . LEU A 1 152 ? 9.408 -12.840 -2.179 1.00 64.81 152 LEU A CA 1
ATOM 1278 C C . LEU A 1 152 ? 10.552 -11.844 -2.383 1.00 64.81 152 LEU A C 1
ATOM 1280 O O . LEU A 1 152 ? 11.706 -12.244 -2.319 1.00 64.81 152 LEU A O 1
ATOM 1284 N N . ILE A 1 153 ? 10.256 -10.563 -2.605 1.00 61.59 153 ILE A N 1
ATOM 1285 C CA . ILE A 1 153 ? 11.295 -9.524 -2.661 1.00 61.59 153 ILE A CA 1
ATOM 1286 C C . ILE A 1 153 ? 12.038 -9.442 -1.323 1.00 61.59 153 ILE A C 1
ATOM 1288 O O . ILE A 1 153 ? 13.248 -9.301 -1.322 1.00 61.59 153 ILE A O 1
ATOM 1292 N N . GLN A 1 154 ? 11.332 -9.584 -0.201 1.00 64.31 154 GLN A N 1
ATOM 1293 C CA . GLN A 1 154 ? 11.940 -9.578 1.128 1.00 64.31 154 GLN A CA 1
ATOM 1294 C C . GLN A 1 154 ? 12.847 -10.799 1.357 1.00 64.31 154 GLN A C 1
ATOM 1296 O O . GLN A 1 154 ? 13.998 -10.644 1.747 1.00 64.31 154 GLN A O 1
ATOM 1301 N N . ASN A 1 155 ? 12.356 -12.002 1.048 1.00 63.09 155 ASN A N 1
ATOM 1302 C CA . ASN A 1 155 ? 13.076 -13.249 1.317 1.00 63.09 155 ASN A CA 1
ATOM 1303 C C . ASN A 1 155 ? 14.247 -13.520 0.358 1.00 63.09 155 ASN A C 1
ATOM 1305 O O . ASN A 1 155 ? 15.147 -14.252 0.730 1.00 63.09 155 ASN A O 1
ATOM 1309 N N . ASN A 1 156 ? 14.243 -12.994 -0.874 1.00 54.19 156 ASN A N 1
ATOM 1310 C CA . ASN A 1 156 ? 15.388 -13.153 -1.793 1.00 54.19 156 ASN A CA 1
ATOM 1311 C C . ASN A 1 156 ? 16.523 -12.147 -1.514 1.00 54.19 156 ASN A C 1
ATOM 1313 O O . ASN A 1 156 ? 17.485 -12.101 -2.272 1.00 54.19 156 ASN A O 1
ATOM 1317 N N . MET A 1 157 ? 16.373 -11.306 -0.491 1.00 46.94 157 MET A N 1
ATOM 1318 C CA . MET A 1 157 ? 17.318 -10.248 -0.125 1.00 46.94 157 MET A CA 1
ATOM 1319 C C . MET A 1 157 ? 17.780 -10.365 1.340 1.00 46.94 157 MET A C 1
ATOM 1321 O O . MET A 1 157 ? 18.499 -9.487 1.807 1.00 46.94 157 MET A O 1
ATOM 1325 N N . SER A 1 158 ? 17.317 -11.402 2.053 1.00 46.88 158 SER A N 1
ATOM 1326 C CA . SER A 1 158 ? 17.783 -11.815 3.389 1.00 46.88 158 SER A CA 1
ATOM 1327 C C . SER A 1 158 ? 18.780 -12.953 3.223 1.00 46.88 158 SER A C 1
ATOM 1329 O O . SER A 1 158 ? 19.753 -12.985 3.997 1.00 46.88 158 SER A O 1
#

Mean predicted aligned error: 14.19 Å

Foldseek 3Di:
DDDDDDDDDDDDDPVPVVVVVVVVVPPPPDPPPPVVLLVLCVPDDPVLLVLVVVLVVLVVVLVVVLVVPDDPVLVCLVPDPPDDPVVSVVVSVVPDDPVSVVSVVVSVVVSVVSVVVSVVPDDPVSVVVVCVVVVPDDPVVVVVSVVVSSVSSVVVVD

Secondary structure (DSSP, 8-state):
--------------TTSTTSSSSTTTS-S-----HHHHTTTTTS-HHHHHHHHHHHHHHHHHHHHHHHT--HHHHHHHH-SSS-HHHHHHHHHHH--HHHHHHHHHHHHHHHHHHHHHHHHS-HHHHHHHHHHHHTS-HHHHHHHHHHHHHHHHHTT-